Protein AF-A0A932XT76-F1 (afdb_monomer)

Secondary structure (DSSP, 8-state):
--TTEEEGGGGS-S---HHHHHHHHHHHHHHHHTTSEEEE-SSTT---EEEE--

Structure (mmCIF, N/CA/C/O backbone):
data_AF-A0A932XT76-F1
#
_entry.id   AF-A0A932XT76-F1
#
loop_
_atom_site.group_PDB
_atom_site.id
_atom_site.type_symbol
_atom_site.label_atom_id
_atom_site.label_alt_id
_atom_site.label_comp_id
_atom_site.label_asym_id
_atom_site.label_entity_id
_atom_site.label_seq_id
_atom_site.pdbx_PDB_ins_code
_atom_site.Cartn_x
_atom_site.Cartn_y
_atom_site.Cartn_z
_atom_site.occupancy
_atom_site.B_iso_or_equiv
_atom_site.auth_seq_id
_atom_site.auth_comp_id
_atom_site.auth_asym_id
_atom_site.auth_atom_id
_atom_site.pdbx_PDB_model_num
ATOM 1 N N . THR A 1 1 ? -8.848 7.409 -14.832 1.00 44.56 1 THR A N 1
ATOM 2 C CA . THR A 1 1 ? -8.028 6.285 -14.345 1.00 44.56 1 THR A CA 1
ATOM 3 C C . THR A 1 1 ? -7.098 5.853 -15.454 1.00 44.56 1 THR A C 1
ATOM 5 O O . THR A 1 1 ? -7.545 5.305 -16.458 1.00 44.56 1 THR A O 1
ATOM 8 N N . GLU A 1 2 ? -5.817 6.198 -15.334 1.00 46.69 2 GLU A N 1
ATOM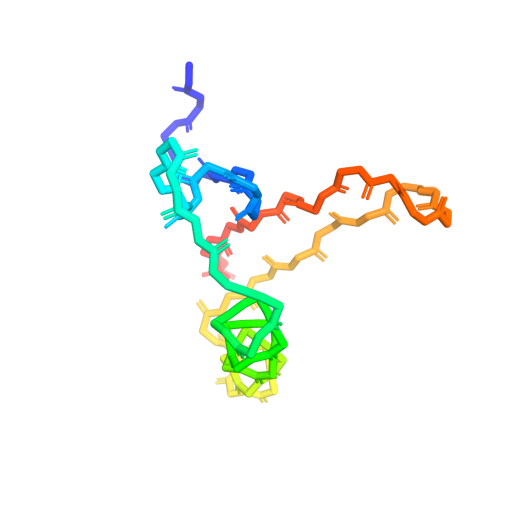 9 C CA . GLU A 1 2 ? -4.777 5.630 -16.195 1.00 46.69 2 GLU A CA 1
ATOM 10 C C . GLU A 1 2 ? -4.784 4.108 -16.004 1.00 46.69 2 GLU A C 1
ATOM 12 O O . GLU A 1 2 ? -4.850 3.609 -14.881 1.00 46.69 2 GLU A O 1
ATOM 17 N N . ARG A 1 3 ? -4.839 3.347 -17.100 1.00 64.31 3 ARG A N 1
ATOM 18 C CA . ARG A 1 3 ? -4.976 1.887 -17.039 1.00 64.31 3 ARG A CA 1
ATOM 19 C C . ARG A 1 3 ? -3.668 1.288 -16.519 1.00 64.31 3 ARG A C 1
ATOM 21 O O . ARG A 1 3 ? -2.743 1.099 -17.299 1.00 64.31 3 ARG A O 1
ATOM 28 N N . GLY A 1 4 ? -3.599 0.982 -15.224 1.00 83.88 4 GLY A N 1
ATOM 29 C CA . GLY A 1 4 ? -2.479 0.234 -14.640 1.00 83.88 4 GLY A CA 1
ATOM 30 C C . GLY A 1 4 ? -2.073 0.617 -13.218 1.00 83.88 4 GLY A C 1
ATOM 31 O O . GLY A 1 4 ? -1.169 -0.028 -12.684 1.00 83.88 4 GLY A O 1
ATOM 32 N N . SER A 1 5 ? -2.710 1.623 -12.612 1.00 92.00 5 SER A N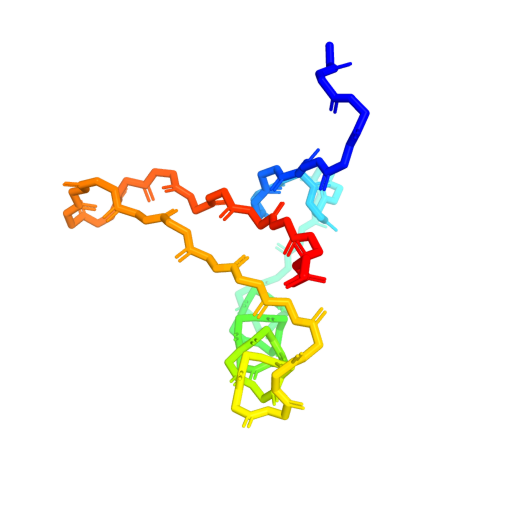 1
ATOM 33 C CA . SER A 1 5 ? -2.419 2.068 -11.247 1.00 92.00 5 SER A CA 1
ATOM 34 C C . SER A 1 5 ? -3.674 2.200 -10.373 1.00 92.00 5 SER A C 1
ATOM 36 O O . SER A 1 5 ? -4.781 2.374 -10.885 1.00 92.00 5 SER A O 1
ATOM 38 N N . ILE A 1 6 ? -3.496 2.069 -9.056 1.00 95.56 6 ILE A N 1
ATOM 39 C CA . ILE A 1 6 ? -4.541 2.168 -8.022 1.00 95.56 6 ILE A CA 1
ATOM 40 C C . ILE A 1 6 ? -3.957 2.779 -6.743 1.00 95.56 6 IL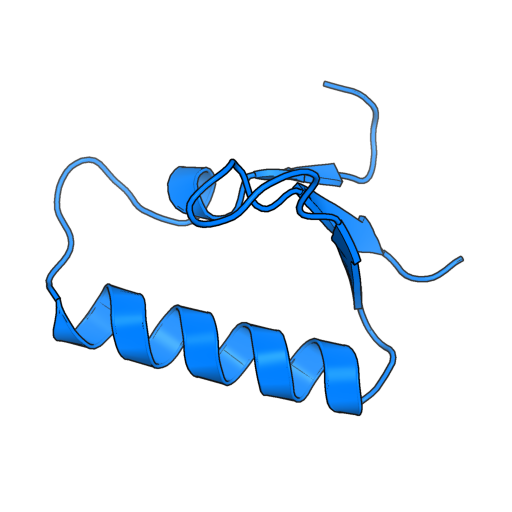E A C 1
ATOM 42 O O . ILE A 1 6 ? -2.789 2.533 -6.425 1.00 95.56 6 ILE A O 1
ATOM 46 N N . LEU A 1 7 ? -4.738 3.564 -5.998 1.00 97.06 7 LEU A N 1
ATOM 47 C CA . LEU A 1 7 ? -4.308 4.070 -4.693 1.00 97.06 7 LEU A CA 1
ATOM 48 C C . LEU A 1 7 ? -4.515 3.000 -3.612 1.00 97.06 7 LEU A C 1
ATOM 50 O O . LEU A 1 7 ? -5.524 2.303 -3.588 1.00 97.06 7 LEU A O 1
ATOM 54 N N . PHE A 1 8 ? -3.582 2.882 -2.666 1.00 97.38 8 PHE A N 1
ATOM 55 C CA . PHE A 1 8 ? -3.662 1.885 -1.590 1.00 97.38 8 PHE A CA 1
AT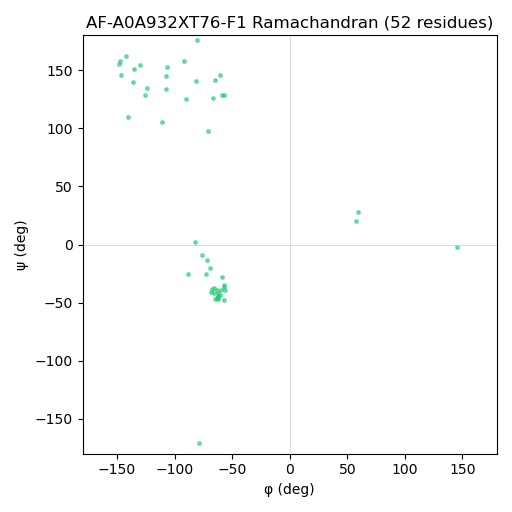OM 56 C C . PHE A 1 8 ? -4.955 1.985 -0.775 1.00 97.38 8 PHE A C 1
ATOM 58 O O . PHE A 1 8 ? -5.535 0.963 -0.421 1.00 97.38 8 PHE A O 1
ATOM 65 N N . HIS A 1 9 ? -5.429 3.202 -0.488 1.00 95.94 9 HIS A N 1
ATOM 66 C CA . HIS A 1 9 ? -6.658 3.388 0.284 1.00 95.94 9 HIS A CA 1
ATOM 67 C C . HIS A 1 9 ? -7.918 2.954 -0.489 1.00 95.94 9 HIS A C 1
ATOM 69 O O . HIS A 1 9 ? -8.932 2.666 0.136 1.00 95.94 9 HIS A O 1
ATOM 75 N N . GLU A 1 10 ? -7.863 2.863 -1.823 1.00 95.94 10 GLU A N 1
ATOM 76 C CA . GLU A 1 10 ? -8.964 2.358 -2.659 1.00 95.94 10 GLU A CA 1
ATOM 77 C C . GLU A 1 10 ? -9.083 0.825 -2.611 1.00 95.94 10 GLU A C 1
ATOM 79 O O . GLU A 1 10 ? -10.064 0.273 -3.103 1.00 95.94 10 GLU A O 1
ATOM 84 N N . LEU A 1 11 ? -8.119 0.119 -2.001 1.00 95.75 11 LEU A N 1
ATOM 85 C CA . LEU A 1 11 ? -8.217 -1.326 -1.751 1.00 95.75 11 LEU A CA 1
ATOM 86 C C . LEU A 1 11 ? -9.228 -1.673 -0.649 1.00 95.75 11 LEU A C 1
ATOM 88 O O . LEU A 1 11 ? -9.570 -2.844 -0.478 1.00 95.75 11 LEU A O 1
ATOM 92 N N . PHE A 1 12 ? -9.676 -0.678 0.114 1.00 96.62 12 PHE A N 1
ATOM 93 C CA . PHE A 1 12 ? -10.580 -0.854 1.241 1.00 96.62 12 PHE A CA 1
ATOM 94 C C . PHE A 1 12 ? -11.977 -0.333 0.895 1.00 96.62 12 PHE A C 1
ATOM 96 O O . PHE A 1 12 ? -12.135 0.654 0.180 1.00 96.62 12 PHE A O 1
ATOM 103 N N . GLY A 1 13 ? -13.001 -1.005 1.425 1.00 93.50 13 GLY A N 1
ATOM 104 C CA . GLY A 1 13 ? -14.376 -0.506 1.394 1.00 93.50 13 GLY A CA 1
ATOM 105 C C . GLY A 1 13 ? -14.632 0.563 2.461 1.00 93.50 13 GLY A C 1
ATOM 106 O O . GLY A 1 13 ? -13.719 1.007 3.155 1.00 93.50 13 GLY A O 1
ATOM 107 N N . GLU A 1 14 ? -15.903 0.936 2.642 1.00 92.50 14 GLU A N 1
ATOM 108 C CA . GLU A 1 14 ? -16.325 1.945 3.634 1.00 92.50 14 GLU A CA 1
ATOM 109 C C . GLU A 1 14 ? -15.942 1.590 5.079 1.00 92.50 14 GLU A C 1
ATOM 111 O O . GLU A 1 14 ? -15.757 2.476 5.912 1.00 92.50 14 GLU A O 1
ATOM 116 N N . GLN A 1 15 ? -15.828 0.297 5.386 1.00 95.31 15 GLN A N 1
ATOM 117 C CA . GLN A 1 15 ? -15.450 -0.200 6.702 1.00 95.31 15 GLN A CA 1
ATOM 118 C C . GLN A 1 15 ? -14.260 -1.143 6.572 1.00 95.31 15 GLN A C 1
ATOM 120 O O . GLN A 1 15 ? -14.288 -2.093 5.792 1.00 95.31 15 GLN A O 1
ATOM 125 N N . PHE A 1 16 ? -13.232 -0.882 7.369 1.00 97.00 16 PHE A N 1
ATOM 126 C CA . PHE A 1 16 ? -12.092 -1.763 7.562 1.00 97.00 16 PHE A CA 1
ATOM 127 C C . PHE A 1 16 ? -11.562 -1.590 8.984 1.00 97.00 16 PHE A C 1
ATOM 129 O O . PHE A 1 16 ? -11.734 -0.556 9.637 1.00 97.00 16 PHE A O 1
ATOM 136 N N . THR A 1 17 ? -10.899 -2.618 9.480 1.00 98.19 17 THR A N 1
ATOM 137 C CA . THR A 1 17 ? -10.246 -2.622 10.782 1.00 98.19 17 THR A CA 1
ATOM 138 C C . THR A 1 17 ? -8.789 -2.192 10.656 1.00 98.19 17 THR A C 1
ATOM 140 O O . THR A 1 17 ? -8.139 -2.347 9.621 1.00 98.19 17 THR A O 1
ATOM 143 N N . LYS A 1 18 ? -8.210 -1.719 11.763 1.00 97.50 18 LYS A N 1
ATOM 144 C CA . 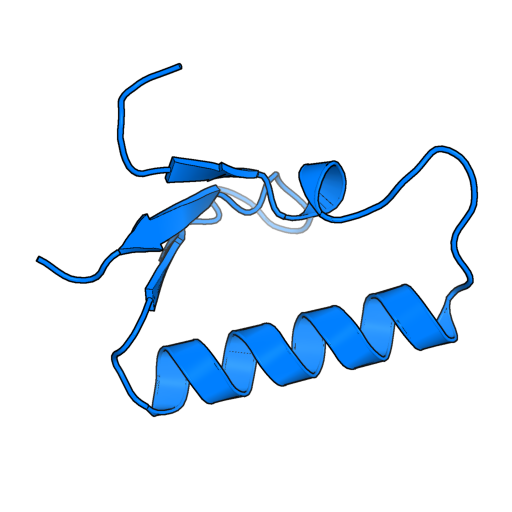LYS A 1 18 ? -6.771 -1.424 11.825 1.00 97.50 18 LYS A CA 1
ATOM 145 C C . LYS A 1 18 ? -5.913 -2.649 11.480 1.00 97.50 18 LYS A C 1
ATOM 147 O O . LYS A 1 18 ? -4.863 -2.500 10.863 1.00 97.50 18 LYS A O 1
ATOM 152 N N . ASN A 1 19 ? -6.362 -3.845 11.860 1.00 98.38 19 ASN A N 1
ATOM 153 C CA . ASN A 1 19 ? -5.645 -5.085 11.572 1.00 98.38 19 ASN A CA 1
ATOM 154 C C . ASN A 1 19 ? -5.653 -5.410 10.077 1.00 98.38 19 ASN A C 1
ATOM 156 O O . ASN A 1 19 ? -4.612 -5.792 9.555 1.00 98.38 19 ASN A O 1
ATOM 160 N N . GLU A 1 20 ? -6.776 -5.206 9.383 1.00 98.12 20 GLU A N 1
ATOM 161 C CA . GLU A 1 20 ? -6.841 -5.346 7.921 1.00 98.12 20 GLU A CA 1
ATOM 162 C C . GLU A 1 20 ? -5.922 -4.341 7.231 1.00 98.12 20 GLU A C 1
ATOM 164 O O . GLU A 1 20 ? -5.144 -4.732 6.367 1.00 98.12 20 GLU A O 1
ATOM 169 N N . LEU A 1 21 ? -5.924 -3.074 7.660 1.00 97.88 21 LEU A N 1
ATOM 170 C CA . LEU A 1 21 ? -5.016 -2.066 7.107 1.00 97.88 21 LEU A CA 1
ATOM 171 C C . LEU A 1 21 ? -3.548 -2.490 7.239 1.00 97.88 21 LEU A C 1
ATOM 173 O O . LEU A 1 21 ? -2.794 -2.426 6.267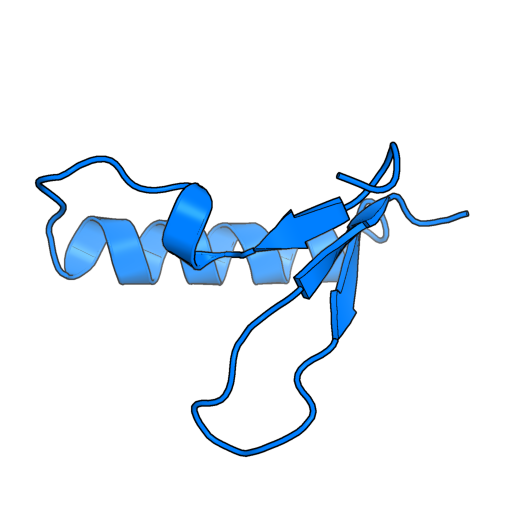 1.00 97.88 21 LEU A O 1
ATOM 177 N N . ILE A 1 22 ? -3.148 -2.949 8.428 1.00 98.25 22 ILE A N 1
ATOM 178 C CA . ILE A 1 22 ? -1.775 -3.398 8.690 1.00 98.25 22 ILE A CA 1
ATOM 179 C C . ILE A 1 22 ? -1.448 -4.639 7.855 1.00 98.25 22 ILE A C 1
ATOM 181 O O . ILE A 1 22 ? -0.398 -4.678 7.216 1.00 98.25 22 ILE A O 1
ATOM 185 N N . ALA A 1 23 ? -2.332 -5.637 7.824 1.00 98.44 23 ALA A N 1
ATOM 186 C CA . ALA A 1 23 ? -2.110 -6.873 7.080 1.00 98.44 23 ALA A CA 1
ATOM 187 C C . ALA A 1 23 ? -1.982 -6.616 5.570 1.00 98.44 23 ALA A C 1
ATOM 189 O O . ALA A 1 23 ? -1.050 -7.120 4.944 1.00 98.44 23 ALA A O 1
ATOM 190 N N . THR A 1 24 ? -2.851 -5.782 4.996 1.00 98.12 24 THR A N 1
ATOM 191 C CA . THR A 1 24 ? -2.802 -5.408 3.575 1.00 98.12 24 THR A CA 1
ATOM 192 C C . THR A 1 24 ? -1.550 -4.596 3.252 1.00 98.12 24 THR A C 1
ATOM 194 O O . THR A 1 24 ? -0.932 -4.812 2.211 1.00 98.12 24 THR A O 1
ATOM 197 N N . PHE A 1 25 ? -1.116 -3.707 4.153 1.00 98.12 25 PHE A N 1
ATOM 198 C CA . PHE A 1 25 ? 0.141 -2.977 3.982 1.00 98.12 25 PHE A CA 1
ATOM 199 C C . PHE A 1 25 ? 1.349 -3.924 3.971 1.00 98.12 25 PHE A C 1
ATOM 201 O O . PHE A 1 25 ? 2.194 -3.840 3.083 1.00 98.12 25 PHE A O 1
ATOM 208 N N . LEU A 1 26 ? 1.408 -4.879 4.904 1.00 98.25 26 LEU A N 1
ATOM 209 C CA . LEU A 1 26 ? 2.464 -5.895 4.937 1.00 98.25 26 LEU A CA 1
ATOM 210 C C . LEU A 1 26 ? 2.438 -6.795 3.691 1.00 98.25 26 LEU A C 1
ATOM 212 O O . LEU A 1 26 ? 3.494 -7.101 3.137 1.00 98.25 26 LEU A O 1
ATOM 216 N N . ALA A 1 27 ? 1.251 -7.172 3.210 1.00 97.75 27 ALA A N 1
ATOM 217 C CA . ALA A 1 27 ? 1.100 -7.929 1.969 1.00 97.75 27 ALA A CA 1
ATOM 218 C C . ALA A 1 27 ? 1.622 -7.141 0.755 1.00 97.75 27 ALA A C 1
ATOM 220 O O . ALA A 1 27 ? 2.335 -7.697 -0.078 1.00 97.75 27 ALA A O 1
ATOM 221 N N . LEU A 1 28 ? 1.343 -5.836 0.679 1.00 97.31 28 LEU A N 1
ATOM 222 C CA . LEU A 1 28 ? 1.892 -4.969 -0.363 1.00 97.31 28 LEU A CA 1
ATOM 223 C C . LEU A 1 28 ? 3.428 -4.931 -0.318 1.00 97.31 28 LEU A C 1
ATOM 225 O O . LEU A 1 28 ? 4.064 -5.063 -1.364 1.00 97.31 28 LEU A O 1
ATOM 229 N N . LEU A 1 29 ? 4.034 -4.820 0.871 1.00 97.25 29 LEU A N 1
ATOM 230 C CA . LEU A 1 29 ? 5.497 -4.866 1.018 1.00 97.25 29 LEU A CA 1
ATOM 231 C C . LEU A 1 29 ? 6.091 -6.185 0.501 1.00 97.25 29 LEU A C 1
ATOM 233 O O . LEU A 1 29 ? 7.137 -6.180 -0.148 1.00 97.25 29 LEU A O 1
ATOM 237 N N . GLU A 1 30 ? 5.413 -7.305 0.738 1.00 97.75 30 GLU A N 1
ATOM 238 C CA . GLU A 1 30 ? 5.832 -8.618 0.242 1.00 97.75 30 GLU A CA 1
ATOM 239 C C . GLU A 1 30 ? 5.739 -8.724 -1.294 1.00 97.75 30 GLU A C 1
ATOM 241 O O . GLU A 1 30 ? 6.639 -9.265 -1.945 1.00 97.75 30 GLU A O 1
ATOM 246 N N . ILE A 1 31 ? 4.699 -8.141 -1.897 1.00 95.44 31 ILE A N 1
ATOM 247 C CA . ILE A 1 31 ? 4.523 -8.083 -3.358 1.00 95.44 31 ILE A CA 1
ATOM 248 C C . ILE A 1 31 ? 5.619 -7.226 -4.010 1.00 95.44 31 ILE A C 1
ATOM 250 O O . ILE A 1 31 ? 6.179 -7.624 -5.038 1.00 95.44 31 ILE A O 1
ATOM 254 N N . ILE A 1 32 ? 5.961 -6.082 -3.403 1.00 95.44 32 ILE A N 1
ATOM 255 C CA . ILE A 1 32 ? 7.073 -5.222 -3.845 1.00 95.44 32 ILE A CA 1
ATOM 256 C C . ILE A 1 32 ? 8.395 -5.988 -3.750 1.00 95.44 32 ILE A C 1
ATOM 258 O O . ILE A 1 32 ? 9.175 -6.002 -4.705 1.00 95.44 32 ILE A O 1
ATOM 262 N N . ARG A 1 33 ? 8.637 -6.676 -2.625 1.00 96.12 33 ARG A N 1
ATOM 263 C CA . ARG A 1 33 ? 9.837 -7.505 -2.421 1.00 96.12 33 ARG A CA 1
ATOM 264 C C . ARG A 1 33 ? 9.974 -8.583 -3.498 1.00 96.12 33 ARG A C 1
ATOM 266 O O . ARG A 1 33 ? 11.083 -8.849 -3.957 1.00 96.12 33 ARG A O 1
ATOM 273 N N . SER A 1 34 ? 8.853 -9.148 -3.935 1.00 94.38 34 SER A N 1
ATOM 274 C CA . SER A 1 34 ? 8.784 -10.149 -5.005 1.00 94.38 34 SER A CA 1
ATOM 275 C C . SER A 1 34 ? 8.802 -9.560 -6.429 1.00 94.38 34 SER A C 1
ATOM 277 O O . SER A 1 34 ? 8.734 -10.311 -7.398 1.00 94.38 34 SER A O 1
ATOM 279 N N . LYS A 1 35 ? 8.927 -8.232 -6.575 1.00 91.62 35 LYS A N 1
ATOM 280 C CA . LYS A 1 35 ? 8.965 -7.479 -7.846 1.00 91.62 35 LYS A CA 1
ATOM 281 C C . LYS A 1 35 ? 7.727 -7.628 -8.742 1.00 91.62 35 LYS A C 1
ATOM 283 O O . LYS A 1 35 ? 7.822 -7.464 -9.956 1.00 91.62 35 LYS A O 1
ATOM 288 N N . PHE A 1 36 ? 6.560 -7.898 -8.161 1.00 90.44 36 PHE A N 1
ATOM 289 C CA . PHE A 1 36 ? 5.302 -7.966 -8.917 1.00 90.44 36 PHE A CA 1
ATOM 290 C C . PHE A 1 36 ? 4.595 -6.607 -9.043 1.00 90.44 36 PHE A C 1
ATOM 292 O O . PHE A 1 36 ? 3.851 -6.389 -10.001 1.00 90.44 36 PHE A O 1
ATOM 299 N N . ALA A 1 37 ? 4.843 -5.685 -8.109 1.00 93.38 37 ALA A N 1
ATOM 300 C CA . ALA A 1 37 ? 4.303 -4.325 -8.122 1.00 93.38 37 ALA A CA 1
ATOM 301 C C . ALA A 1 37 ? 5.384 -3.288 -7.784 1.00 93.38 37 ALA A C 1
ATOM 303 O O . ALA A 1 37 ? 6.327 -3.582 -7.046 1.00 93.38 37 ALA A O 1
ATOM 304 N N . GLN A 1 38 ? 5.219 -2.077 -8.311 1.00 94.88 38 GLN A N 1
ATOM 305 C CA . GLN A 1 38 ? 5.952 -0.887 -7.892 1.00 94.88 38 GLN A CA 1
ATOM 306 C C . GLN A 1 38 ? 5.024 0.034 -7.098 1.00 94.88 38 GLN A C 1
ATOM 308 O O . GLN A 1 38 ? 3.807 0.036 -7.304 1.00 94.88 38 GLN A O 1
ATOM 313 N N . VAL A 1 39 ? 5.610 0.822 -6.200 1.00 96.19 39 VAL A N 1
ATOM 314 C CA . VAL A 1 39 ? 4.879 1.756 -5.345 1.00 96.19 39 VAL A CA 1
ATOM 315 C C . VAL A 1 39 ? 5.595 3.098 -5.287 1.00 96.19 39 VAL A C 1
ATOM 317 O O . VAL A 1 39 ? 6.821 3.137 -5.192 1.00 96.19 39 VAL A O 1
ATOM 320 N N . VAL A 1 40 ? 4.821 4.184 -5.317 1.00 96.25 40 VAL A N 1
ATOM 321 C CA . VAL A 1 40 ? 5.299 5.564 -5.160 1.00 96.25 40 VAL A CA 1
ATOM 322 C C . VAL A 1 40 ? 4.559 6.237 -4.002 1.00 96.25 40 VAL A C 1
ATOM 324 O O . VAL A 1 40 ? 3.338 6.123 -3.895 1.00 96.25 40 VAL A O 1
ATOM 327 N N . GLN A 1 41 ? 5.307 6.938 -3.144 1.00 97.44 41 GLN A N 1
ATOM 328 C CA . GLN A 1 41 ? 4.787 7.801 -2.082 1.00 97.44 41 GLN A CA 1
ATOM 329 C C . GLN A 1 41 ? 5.657 9.066 -1.999 1.00 97.44 41 GLN A C 1
ATOM 331 O O . GLN A 1 41 ? 6.804 9.012 -1.565 1.00 97.44 41 GLN A O 1
ATOM 336 N N . GLU A 1 42 ? 5.102 10.208 -2.407 1.00 97.06 42 GLU A N 1
ATOM 337 C CA . GLU A 1 42 ? 5.847 11.473 -2.577 1.00 97.06 42 GLU A CA 1
ATOM 338 C C . GLU A 1 42 ? 6.245 12.149 -1.256 1.00 97.06 42 GLU A C 1
ATOM 340 O O . GLU A 1 42 ? 7.186 12.937 -1.191 1.00 97.06 42 GLU A O 1
ATOM 345 N N . LYS A 1 43 ? 5.500 11.878 -0.181 1.00 96.81 43 LYS A N 1
ATOM 346 C CA . LYS A 1 43 ? 5.700 12.506 1.129 1.00 96.81 43 LYS A CA 1
ATOM 347 C C . LYS A 1 43 ? 5.342 11.553 2.256 1.00 96.81 43 LYS A C 1
ATOM 349 O O . LYS A 1 43 ? 4.528 10.646 2.083 1.00 96.81 43 LYS A O 1
ATOM 354 N N . GLN A 1 44 ? 5.887 11.809 3.441 1.00 96.38 44 GLN A N 1
ATOM 355 C CA . GLN A 1 44 ? 5.537 11.048 4.635 1.00 96.38 44 GLN A CA 1
ATOM 356 C C . GLN A 1 44 ? 4.022 11.110 4.887 1.00 96.38 44 GLN A C 1
ATOM 358 O O . GLN A 1 44 ? 3.435 12.193 4.890 1.00 96.38 44 GLN A O 1
ATOM 363 N N . PHE A 1 45 ? 3.401 9.941 5.072 1.00 94.88 45 PHE A N 1
ATOM 364 C CA . PHE A 1 45 ? 1.946 9.778 5.222 1.00 94.88 45 PHE A CA 1
ATOM 365 C C . PHE A 1 45 ? 1.114 10.312 4.039 1.00 94.88 45 PHE A C 1
ATOM 367 O O . PHE A 1 45 ? -0.072 10.593 4.197 1.00 94.88 45 PHE A O 1
ATOM 374 N N . GLY A 1 46 ? 1.726 10.478 2.863 1.00 96.50 46 GLY A N 1
ATOM 375 C CA . GLY A 1 46 ? 1.022 10.780 1.620 1.00 96.50 46 GLY A CA 1
ATOM 376 C C . GLY A 1 46 ? 0.405 9.539 0.984 1.00 96.50 46 GLY A C 1
ATOM 377 O O . GLY A 1 46 ? 0.60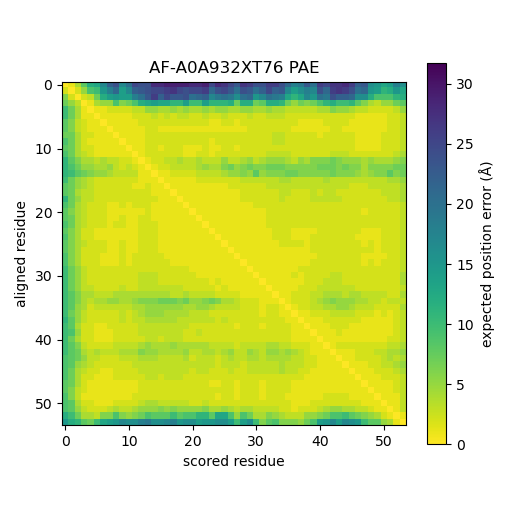9 8.414 1.449 1.00 96.50 46 GLY A O 1
ATOM 378 N N . ASP A 1 47 ? -0.314 9.758 -0.112 1.00 97.19 47 ASP A N 1
ATOM 379 C CA . ASP A 1 47 ? -0.939 8.683 -0.869 1.00 97.19 47 ASP A CA 1
ATOM 380 C C . ASP A 1 47 ? 0.095 7.692 -1.401 1.00 97.19 47 ASP A C 1
ATOM 382 O O . ASP A 1 47 ? 1.228 8.042 -1.739 1.00 97.19 47 ASP A O 1
ATOM 386 N N . ILE A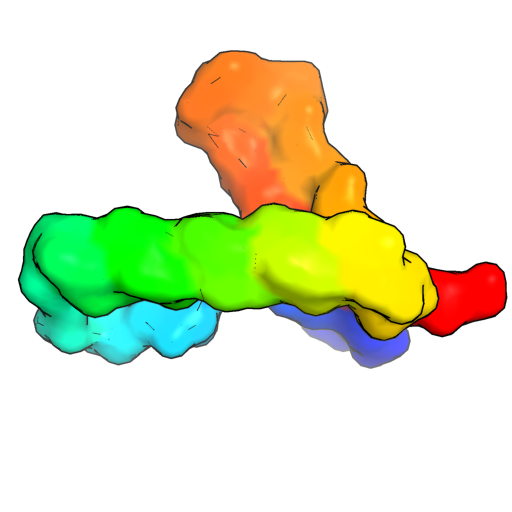 1 48 ? -0.322 6.433 -1.450 1.00 97.69 48 ILE A N 1
ATOM 387 C CA . ILE A 1 48 ? 0.492 5.318 -1.913 1.00 97.69 48 ILE A CA 1
ATOM 388 C C . ILE A 1 48 ? -0.110 4.866 -3.236 1.00 97.69 48 ILE A C 1
ATOM 390 O O . ILE A 1 48 ? -1.175 4.247 -3.248 1.00 97.69 48 ILE A O 1
ATOM 394 N N . LEU A 1 49 ? 0.555 5.190 -4.341 1.00 97.31 49 LEU A N 1
ATOM 395 C CA . LEU A 1 49 ? 0.149 4.758 -5.675 1.00 97.31 49 LEU A CA 1
ATOM 396 C C . LEU A 1 49 ? 0.824 3.428 -6.001 1.00 97.31 49 LEU A C 1
ATOM 398 O O . LEU A 1 49 ? 2.049 3.322 -5.946 1.00 97.31 49 LEU A O 1
ATOM 402 N N . ILE A 1 50 ? 0.029 2.425 -6.353 1.00 96.62 50 ILE A N 1
ATOM 403 C CA . ILE A 1 50 ? 0.477 1.077 -6.702 1.00 96.62 50 ILE A CA 1
ATOM 404 C C . ILE A 1 50 ? 0.312 0.902 -8.207 1.00 96.62 50 ILE A C 1
ATOM 406 O O . ILE A 1 50 ? -0.752 1.203 -8.744 1.00 96.62 50 ILE A O 1
ATOM 410 N N . SER A 1 51 ? 1.322 0.373 -8.891 1.00 95.38 51 SER A N 1
ATOM 411 C CA . SER A 1 51 ? 1.207 -0.018 -10.298 1.00 95.38 51 SER A CA 1
ATOM 412 C C . SER A 1 51 ? 1.970 -1.305 -10.591 1.00 95.38 51 SER A C 1
ATOM 414 O O . SER A 1 51 ? 2.818 -1.751 -9.814 1.00 95.38 51 SER A O 1
ATOM 416 N N . LYS A 1 52 ? 1.655 -1.945 -11.718 1.00 91.19 52 LYS A N 1
ATOM 417 C CA . LYS A 1 52 ? 2.391 -3.132 -12.167 1.00 91.19 52 LYS A CA 1
ATOM 418 C C . LYS A 1 52 ? 3.840 -2.755 -12.503 1.00 91.19 52 LYS A C 1
ATOM 420 O O . LYS A 1 52 ? 4.072 -1.693 -13.078 1.00 91.19 52 LYS A O 1
ATOM 425 N N . VAL A 1 53 ? 4.790 -3.630 -12.170 1.00 84.88 53 VAL A N 1
ATOM 426 C CA . VAL A 1 53 ? 6.170 -3.514 -12.673 1.00 84.88 53 VAL A CA 1
ATOM 427 C C . VAL A 1 53 ? 6.153 -3.746 -14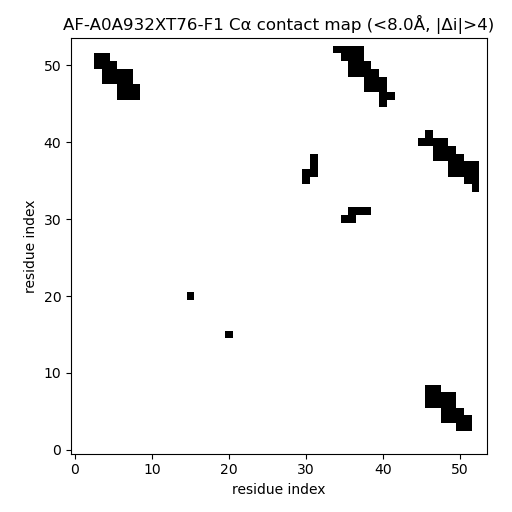.185 1.00 84.88 53 VAL A C 1
ATOM 429 O O . VAL A 1 53 ? 5.588 -4.742 -14.647 1.00 84.88 53 VAL A O 1
ATOM 432 N N . ILE A 1 54 ? 6.714 -2.799 -14.936 1.00 71.19 54 ILE A N 1
ATOM 433 C CA . ILE A 1 54 ? 6.885 -2.872 -16.395 1.00 71.19 54 ILE A CA 1
ATOM 434 C C . ILE A 1 54 ? 8.197 -3.586 -16.713 1.00 71.19 54 ILE A C 1
ATOM 436 O O . ILE A 1 54 ? 9.199 -3.293 -16.023 1.00 71.19 54 ILE A O 1
#

Sequence (54 aa):
TERGSILFHELFGEQFTKNELIATFLALLEIIRSKFAQVVQEKQFGDILISKVI

Radius of gyration: 11.47 Å; Cα contacts (8 Å, |Δi|>4): 48; chains: 1; bounding box: 26×23×29 Å

Solvent-accessible surface area (backbone atoms only — not comparable to full-atom values): 3372 Å² total; per-residue (Å²): 130,69,93,62,59,49,49,59,76,72,77,52,67,100,72,82,52,73,65,56,54,51,51,53,51,54,50,50,52,52,38,40,74,69,60,61,34,42,75,49,60,95,45,91,94,47,69,41,42,34,30,65,57,128

pLDDT: mean 92.78, std 11.05, range [44.56, 98.44]

Foldseek 3Di:
DPPFKDWLVVVDDPDDDPVVSVVSVVVVVVCVVVQQWDWDAPDDVGIIMIGGRD

Mean predicted aligned error: 3.74 Å

Nearest PDB structures (foldseek):
  5h67-assembly1_C  TM=8.723E-01  e=5.554E-04  Bacillus subtilis subsp. subtilis str. 168
  8rod-assembly1_B  TM=9.196E-01  e=3.774E-03  Homo sapiens
  8roa-assembly2_D  TM=9.037E-01  e=3.774E-03  Homo sapiens
  8ro6-assembly1_B  TM=9.050E-01  e=4.601E-03  Homo sapiens
  8ro9-assembly2_D  TM=9.200E-01  e=5.251E-03  Homo sapiens